Protein AF-A0A5D6WT06-F1 (afdb_monomer_lite)

Foldseek 3Di:
DPPKKKWKDFDPPADAEWDWDPDDCVLAPQDCDPVSVVPDAEEETETEDDPPYDDFQWDNPPYTKGWPVCPVVLCVLAVQKDWHKYWYAYVVDDPPDDITIIIHIDHDDDDDPRQWDWDDDPRDIIIMGGPVSQVVVVVVPTPGIDIDIDDPPPVD

Secondary structure (DSSP, 8-state):
----EEEEEE-TT-SSB---BS--TTTS-SS--HHHHTT---EEEEE---TT-B--SEE-SSS-EEEHHHHHHHHHH-TT-EEEEEEEEESS--SS---EEEEEEE-----TT-SEEEEEETTEEEEEEEHHHHHHHHTT--SSEEEEEE---S--

Radius of gyration: 15.79 Å; chains: 1; bounding box: 39×27×48 Å

Organism: NCBI:txid2606905

Sequence (156 aa):
METDWFRLVEDAALTAPVRPVGLSYRAYPYFMEEKSFRRLSHKVAAYQPQAGMEYCDFLFAPTFMVGDRFQLLFKWLAPEMEFCQVTLMPVPESAEAKPLHYWVPFLPIAAAGQRIRCQRQRDKVTWLFSLAAAESILRRAPLGIRFEPVEVEGWA

pLDDT: mean 88.42, std 12.24, range [38.47, 97.56]

Structure (mmCIF, N/CA/C/O backbone):
data_AF-A0A5D6WT06-F1
#
_entry.id   AF-A0A5D6WT06-F1
#
loop_
_atom_site.group_PDB
_atom_site.id
_atom_site.type_symbol
_atom_site.label_atom_id
_atom_site.label_alt_id
_atom_site.label_comp_id
_atom_site.label_asym_id
_atom_site.label_entity_id
_atom_site.label_seq_id
_atom_site.pdbx_PDB_ins_code
_atom_site.Cartn_x
_atom_site.Cartn_y
_atom_site.Cartn_z
_atom_site.occupancy
_atom_site.B_iso_or_equiv
_atom_site.auth_seq_id
_atom_site.auth_comp_id
_atom_site.auth_asym_id
_atom_site.auth_atom_id
_atom_site.pdbx_PDB_model_num
ATOM 1 N N . MET A 1 1 ? -24.263 -0.618 17.858 1.00 40.53 1 MET A N 1
ATOM 2 C CA . MET A 1 1 ? -22.956 -0.079 17.430 1.00 40.53 1 MET A CA 1
ATOM 3 C C . MET A 1 1 ? -22.322 -1.153 16.574 1.00 40.53 1 MET A C 1
ATOM 5 O O . MET A 1 1 ? -21.801 -2.103 17.133 1.00 40.53 1 MET A O 1
ATOM 9 N N . GLU A 1 2 ? -22.454 -1.062 15.252 1.00 46.34 2 GLU A N 1
ATOM 10 C CA . GLU A 1 2 ? -21.686 -1.913 14.335 1.00 46.34 2 GLU A CA 1
ATOM 11 C C . GLU A 1 2 ? -20.227 -1.470 14.432 1.00 46.34 2 GLU A C 1
ATOM 13 O O . GLU A 1 2 ? -19.837 -0.424 13.913 1.00 46.34 2 GLU A O 1
ATOM 18 N N . THR A 1 3 ? -19.421 -2.207 15.187 1.00 60.12 3 THR A N 1
ATOM 19 C CA . THR A 1 3 ? -17.964 -2.052 15.158 1.00 60.12 3 THR A CA 1
ATOM 20 C C . THR A 1 3 ? -17.384 -3.061 14.185 1.00 60.12 3 THR A C 1
ATOM 22 O O . THR A 1 3 ? -16.472 -3.804 14.537 1.00 60.12 3 THR A O 1
ATOM 25 N N . ASP A 1 4 ? -17.935 -3.099 12.975 1.00 81.75 4 ASP A N 1
ATOM 26 C CA . ASP A 1 4 ? -17.472 -4.011 11.942 1.00 81.75 4 ASP A CA 1
ATOM 27 C C . ASP A 1 4 ? -16.189 -3.445 11.341 1.00 81.75 4 ASP A C 1
ATOM 29 O O . ASP A 1 4 ? -16.142 -2.337 10.790 1.00 81.75 4 ASP A O 1
ATOM 33 N N . TRP A 1 5 ? -15.118 -4.209 11.514 1.00 89.75 5 TRP A N 1
ATOM 34 C CA . TRP A 1 5 ? -13.826 -3.940 10.912 1.00 89.75 5 TRP A CA 1
ATOM 35 C C . TRP A 1 5 ? -13.643 -4.848 9.711 1.00 89.75 5 TRP A C 1
ATOM 37 O O . TRP A 1 5 ? -14.009 -6.021 9.730 1.00 89.75 5 TRP A O 1
ATOM 47 N N . PHE A 1 6 ? -13.027 -4.298 8.674 1.00 93.75 6 PHE A N 1
ATOM 48 C CA . PHE A 1 6 ? -12.761 -5.000 7.434 1.00 93.75 6 PHE A CA 1
ATOM 49 C C . PHE A 1 6 ? -11.261 -5.082 7.218 1.00 93.75 6 PHE A C 1
ATOM 51 O O . PHE A 1 6 ? -10.563 -4.064 7.216 1.00 93.75 6 PHE A O 1
ATOM 58 N N . ARG A 1 7 ? -10.756 -6.296 7.026 1.00 93.62 7 ARG A N 1
ATOM 59 C CA . ARG A 1 7 ? -9.369 -6.546 6.658 1.00 93.62 7 ARG A CA 1
ATOM 60 C C . ARG A 1 7 ? -9.188 -6.288 5.172 1.00 93.62 7 ARG A C 1
ATOM 62 O O . ARG A 1 7 ? -9.894 -6.872 4.356 1.00 93.62 7 ARG A O 1
ATOM 69 N N . LEU A 1 8 ? -8.198 -5.469 4.839 1.00 95.50 8 LEU A N 1
ATOM 70 C CA . LEU A 1 8 ? -7.692 -5.341 3.479 1.00 95.50 8 LEU A CA 1
ATOM 71 C C . LEU A 1 8 ? -6.775 -6.529 3.168 1.00 95.50 8 LEU A C 1
ATOM 73 O O . LEU A 1 8 ? -5.801 -6.763 3.887 1.00 95.50 8 LEU A O 1
ATOM 77 N N . VAL A 1 9 ? -7.070 -7.258 2.096 1.00 95.19 9 VAL A N 1
ATOM 78 C CA . VAL A 1 9 ? -6.228 -8.354 1.599 1.00 95.19 9 VAL A CA 1
ATOM 79 C C . VAL A 1 9 ? -5.953 -8.195 0.110 1.00 95.19 9 VAL A C 1
ATOM 81 O O . VAL A 1 9 ? -6.731 -7.565 -0.610 1.00 95.19 9 VAL A O 1
ATOM 84 N N . GLU A 1 10 ? -4.846 -8.783 -0.343 1.00 95.19 10 GLU A N 1
ATOM 85 C CA . GLU A 1 10 ? -4.561 -8.933 -1.768 1.00 95.19 10 GLU A CA 1
ATOM 86 C C . GLU A 1 10 ? -5.623 -9.834 -2.411 1.00 95.19 10 GLU A C 1
ATOM 88 O O . GLU A 1 10 ? -6.063 -10.830 -1.820 1.00 95.19 10 GLU A O 1
ATOM 93 N N . ASP A 1 11 ? -6.067 -9.462 -3.608 1.00 95.62 11 ASP A N 1
ATOM 94 C CA . ASP A 1 11 ? -6.992 -10.289 -4.369 1.00 95.62 11 ASP A CA 1
ATOM 95 C C . ASP A 1 11 ? -6.265 -11.522 -4.927 1.00 95.62 11 ASP A C 1
ATOM 97 O O . ASP A 1 11 ? -5.270 -11.412 -5.641 1.00 95.62 11 ASP A O 1
ATOM 101 N N . ALA A 1 12 ? -6.779 -12.710 -4.604 1.00 93.00 12 ALA A N 1
ATOM 102 C CA . ALA A 1 12 ? -6.218 -13.978 -5.060 1.00 93.00 12 ALA A CA 1
ATOM 103 C C . ALA A 1 12 ? -6.450 -14.226 -6.562 1.00 93.00 12 ALA A C 1
ATOM 105 O O . ALA A 1 12 ? -5.854 -15.144 -7.118 1.00 93.00 12 ALA A O 1
ATOM 106 N N . ALA A 1 13 ? -7.311 -13.431 -7.207 1.00 93.88 13 ALA A N 1
ATOM 107 C CA . ALA A 1 13 ? -7.540 -13.476 -8.648 1.00 93.88 13 ALA A CA 1
ATOM 108 C C . ALA A 1 13 ? -6.418 -12.818 -9.474 1.00 93.88 13 ALA A C 1
ATOM 110 O O . ALA A 1 13 ? -6.387 -13.011 -10.689 1.00 93.88 13 ALA A O 1
ATOM 111 N N . LEU A 1 14 ? -5.508 -12.062 -8.843 1.00 93.44 14 LEU A N 1
ATOM 112 C CA . LEU A 1 14 ? -4.358 -11.465 -9.524 1.00 93.44 14 LEU A CA 1
ATOM 113 C C . LEU A 1 14 ? -3.457 -12.546 -10.126 1.00 93.44 14 LEU A C 1
ATOM 115 O O . LEU A 1 14 ? -3.111 -13.527 -9.464 1.00 93.44 14 LEU A O 1
ATOM 119 N N . THR A 1 15 ? -3.030 -12.341 -11.368 1.00 94.19 15 THR A N 1
ATOM 120 C CA . THR A 1 15 ? -2.241 -13.332 -12.123 1.00 94.19 15 THR A CA 1
ATOM 121 C C . THR A 1 15 ? -0.790 -12.906 -12.324 1.00 94.19 15 THR A C 1
ATOM 123 O O . THR A 1 15 ? 0.121 -13.732 -12.283 1.00 94.19 15 THR A O 1
ATOM 126 N N . ALA A 1 16 ? -0.563 -11.611 -12.503 1.00 94.38 16 ALA A N 1
ATOM 127 C CA . ALA A 1 16 ? 0.707 -10.983 -12.814 1.00 94.38 16 ALA A CA 1
ATOM 128 C C . ALA A 1 16 ? 0.844 -9.605 -12.125 1.00 94.38 16 ALA A C 1
ATOM 130 O O . ALA A 1 16 ? 1.155 -8.612 -12.795 1.00 94.38 16 ALA A O 1
ATOM 131 N N . PRO A 1 17 ? 0.652 -9.499 -10.795 1.00 95.31 17 PRO A N 1
ATOM 132 C CA . PRO A 1 17 ? 0.724 -8.219 -10.110 1.00 95.31 17 PRO A CA 1
ATOM 133 C C . PRO A 1 17 ? 2.144 -7.664 -10.094 1.00 95.31 17 PRO A C 1
ATOM 135 O O . PRO A 1 17 ? 3.125 -8.401 -9.969 1.00 95.31 17 PRO A O 1
ATOM 138 N N . VAL A 1 18 ? 2.262 -6.340 -10.171 1.00 95.12 18 VAL A N 1
ATOM 139 C CA . VAL A 1 18 ? 3.555 -5.668 -10.037 1.00 95.12 18 VAL A CA 1
ATOM 140 C C . VAL A 1 18 ? 4.204 -5.989 -8.684 1.00 95.12 18 VAL A C 1
ATOM 142 O O . VAL A 1 18 ? 3.551 -6.035 -7.634 1.00 95.12 18 VAL A O 1
ATOM 145 N N . ARG A 1 19 ? 5.519 -6.227 -8.710 1.00 94.69 19 ARG A N 1
ATOM 146 C CA . ARG A 1 19 ? 6.338 -6.527 -7.530 1.00 94.69 19 ARG A CA 1
ATOM 147 C C . ARG A 1 19 ? 7.596 -5.657 -7.522 1.00 94.69 19 ARG A C 1
ATOM 149 O O . ARG A 1 19 ? 8.288 -5.602 -8.541 1.00 94.69 19 ARG A O 1
ATOM 156 N N . PRO A 1 20 ? 7.932 -5.010 -6.392 1.00 95.31 20 PRO A N 1
ATOM 157 C CA . PRO A 1 20 ? 9.213 -4.339 -6.246 1.00 95.31 20 PRO A CA 1
ATOM 158 C C . PRO A 1 20 ? 10.375 -5.334 -6.305 1.00 95.31 20 PRO A C 1
ATOM 160 O O . PRO A 1 20 ? 10.356 -6.379 -5.657 1.00 95.31 20 PRO A O 1
ATOM 163 N N . VAL A 1 21 ? 11.433 -4.954 -7.009 1.00 93.81 21 VAL A N 1
ATOM 164 C CA . VAL A 1 21 ? 12.712 -5.659 -7.082 1.00 93.81 21 VAL A CA 1
ATOM 165 C C . VAL A 1 21 ? 13.781 -4.800 -6.409 1.00 93.81 21 VAL A C 1
ATOM 167 O O . VAL A 1 21 ? 13.853 -3.587 -6.612 1.00 93.81 21 VAL A O 1
ATOM 170 N N . GLY A 1 22 ? 14.627 -5.427 -5.587 1.00 89.25 22 GLY A N 1
ATOM 171 C CA . GLY A 1 22 ? 15.739 -4.752 -4.905 1.00 89.25 22 GLY A CA 1
ATOM 172 C C . GLY A 1 22 ? 15.390 -4.110 -3.555 1.00 89.25 22 GLY A C 1
ATOM 173 O O . GLY A 1 22 ? 16.241 -3.461 -2.946 1.00 89.25 22 GLY A O 1
ATOM 174 N N . LEU A 1 23 ? 14.172 -4.313 -3.046 1.00 91.75 23 LEU A N 1
ATOM 175 C CA . LEU A 1 23 ? 13.804 -3.929 -1.683 1.00 91.75 23 LEU A CA 1
ATOM 176 C C . LEU A 1 23 ? 14.082 -5.085 -0.716 1.00 91.75 23 LEU A C 1
ATOM 178 O O . LEU A 1 23 ? 13.441 -6.131 -0.776 1.00 91.75 23 LEU A O 1
ATOM 182 N N . SER A 1 24 ? 15.050 -4.907 0.185 1.00 89.56 24 SER A N 1
ATOM 183 C CA . SER A 1 24 ? 15.382 -5.938 1.177 1.00 89.56 24 SER A CA 1
ATOM 184 C C . SER A 1 24 ? 14.408 -5.925 2.358 1.00 89.56 24 SER A C 1
ATOM 186 O O . SER A 1 24 ? 14.095 -4.857 2.882 1.00 89.56 24 SER A O 1
ATOM 188 N N . TYR A 1 25 ? 14.034 -7.104 2.866 1.00 88.25 25 TYR A N 1
ATOM 189 C CA . TYR A 1 25 ? 13.226 -7.249 4.090 1.00 88.25 25 TYR A CA 1
ATOM 190 C C . TYR A 1 25 ? 13.886 -6.651 5.345 1.00 88.25 25 TYR A C 1
ATOM 192 O O . TYR A 1 25 ? 13.215 -6.391 6.338 1.00 88.25 25 TYR A O 1
ATOM 200 N N . ARG A 1 26 ? 15.204 -6.407 5.316 1.00 88.88 26 ARG A N 1
ATOM 201 C CA . ARG A 1 26 ? 15.920 -5.732 6.407 1.00 88.88 26 ARG A CA 1
ATOM 202 C C . ARG A 1 26 ? 15.580 -4.242 6.478 1.00 88.88 26 ARG A C 1
ATOM 204 O O . ARG A 1 26 ? 15.423 -3.715 7.575 1.00 88.88 26 ARG A O 1
ATOM 211 N N . ALA A 1 27 ? 15.514 -3.570 5.328 1.00 89.56 27 ALA A N 1
ATOM 212 C CA . ALA A 1 27 ? 15.164 -2.151 5.246 1.00 89.56 27 ALA A CA 1
ATOM 213 C C . ALA A 1 27 ? 13.643 -1.939 5.165 1.00 89.56 27 ALA A C 1
ATOM 215 O O . ALA A 1 27 ? 13.127 -0.995 5.750 1.00 89.56 27 ALA A O 1
ATOM 216 N N . TYR A 1 28 ? 12.938 -2.852 4.495 1.00 92.62 28 TYR A N 1
ATOM 217 C CA . TYR A 1 28 ? 11.490 -2.853 4.299 1.00 92.62 28 TYR A CA 1
ATOM 218 C C . TYR A 1 28 ? 10.887 -4.081 4.981 1.00 92.62 28 TYR A C 1
ATOM 220 O O . TYR A 1 28 ? 10.481 -5.024 4.298 1.00 92.62 28 TYR A O 1
ATOM 228 N N . PRO A 1 29 ? 10.885 -4.123 6.325 1.00 90.38 29 PRO A N 1
ATOM 229 C CA . PRO A 1 29 ? 10.288 -5.229 7.045 1.00 90.38 29 PRO A CA 1
ATOM 230 C C . PRO A 1 29 ? 8.795 -5.286 6.763 1.00 90.38 29 PRO A C 1
ATOM 232 O O . PRO A 1 29 ? 8.124 -4.267 6.582 1.00 90.38 29 PRO A O 1
ATOM 235 N N . TYR A 1 30 ? 8.271 -6.499 6.808 1.00 88.00 30 TYR A N 1
ATOM 236 C CA . TYR A 1 30 ? 6.861 -6.746 6.584 1.00 88.00 30 TYR A CA 1
ATOM 237 C C . TYR A 1 30 ? 5.960 -5.977 7.579 1.00 88.00 30 TYR A C 1
ATOM 239 O O . TYR A 1 30 ? 4.921 -5.454 7.183 1.00 88.00 30 TYR A O 1
ATOM 247 N N . PHE A 1 31 ? 6.414 -5.774 8.827 1.00 88.06 31 PHE A N 1
ATOM 248 C CA . PHE A 1 31 ? 5.850 -4.776 9.746 1.00 88.06 31 PHE A CA 1
ATOM 249 C C . PHE A 1 31 ? 6.753 -3.550 9.867 1.00 88.06 31 PHE A C 1
ATOM 251 O O . PHE A 1 31 ? 7.863 -3.631 10.402 1.00 88.06 31 PHE A O 1
ATOM 258 N N . MET A 1 32 ? 6.258 -2.407 9.395 1.00 90.62 32 MET A N 1
ATOM 259 C CA . MET A 1 32 ? 6.971 -1.137 9.452 1.00 90.62 32 MET A CA 1
ATOM 260 C C . MET A 1 32 ? 6.841 -0.495 10.841 1.00 90.62 32 MET A C 1
ATOM 262 O O . MET A 1 32 ? 5.958 0.318 11.095 1.00 90.62 32 MET A O 1
ATOM 266 N N . GLU A 1 33 ? 7.729 -0.884 11.757 1.00 89.06 33 GLU A N 1
ATOM 267 C CA . GLU A 1 33 ? 7.865 -0.250 13.076 1.00 89.06 33 GLU A CA 1
ATOM 268 C C . GLU A 1 33 ? 8.444 1.163 12.960 1.00 89.06 33 GLU A C 1
ATOM 270 O O . GLU A 1 33 ? 9.240 1.437 12.059 1.00 89.06 33 GLU A O 1
ATOM 275 N N . GLU A 1 34 ? 8.155 2.023 13.940 1.00 90.44 34 GLU A N 1
ATOM 276 C CA . GLU A 1 34 ? 8.623 3.413 13.952 1.00 90.44 34 GLU A CA 1
ATOM 277 C C . GLU A 1 34 ? 10.132 3.526 13.725 1.00 90.44 34 GLU A C 1
ATOM 279 O O . GLU A 1 34 ? 10.578 4.185 12.791 1.00 90.44 34 GLU A O 1
ATOM 284 N N . LYS A 1 35 ? 10.939 2.814 14.521 1.00 91.62 35 LYS A N 1
ATOM 285 C CA . LYS A 1 35 ? 12.406 2.832 14.392 1.00 91.62 35 LYS A CA 1
ATOM 286 C C . LYS A 1 35 ? 12.885 2.480 12.978 1.00 91.62 35 LYS A C 1
ATOM 288 O O . LYS A 1 35 ? 13.943 2.934 12.558 1.00 91.62 35 LYS A O 1
ATOM 293 N N . SER A 1 36 ? 12.153 1.627 12.261 1.00 92.00 36 SER A N 1
ATOM 294 C CA . SER A 1 36 ? 12.472 1.241 10.885 1.00 92.00 36 SER A CA 1
ATOM 295 C C . SER A 1 36 ? 12.020 2.313 9.911 1.00 92.00 36 SER A C 1
ATOM 297 O O . SER A 1 36 ? 12.825 2.725 9.082 1.00 92.00 36 SER A O 1
ATOM 299 N N . PHE A 1 37 ? 10.806 2.832 10.084 1.00 94.00 37 PHE A N 1
ATOM 300 C CA . PHE A 1 37 ? 10.269 3.921 9.280 1.00 94.00 37 PHE A CA 1
ATOM 301 C C . PHE A 1 37 ? 11.149 5.173 9.330 1.00 94.00 37 PHE A C 1
ATOM 303 O O . PHE A 1 37 ? 11.502 5.718 8.291 1.00 94.00 37 PHE A O 1
ATOM 310 N N . ARG A 1 38 ? 11.598 5.578 10.524 1.00 93.75 38 ARG A N 1
ATOM 311 C CA . ARG A 1 38 ? 12.479 6.743 10.727 1.00 93.75 38 ARG A CA 1
ATOM 312 C C . ARG A 1 38 ? 13.837 6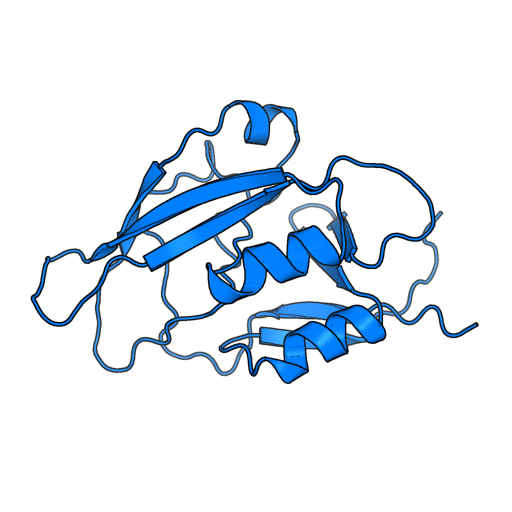.622 10.023 1.00 93.75 38 ARG A C 1
ATOM 314 O O . ARG A 1 38 ? 14.512 7.626 9.838 1.00 93.75 38 ARG A O 1
ATOM 321 N N . ARG A 1 39 ? 14.256 5.405 9.656 1.00 92.69 39 ARG A N 1
ATOM 322 C CA . ARG A 1 39 ? 15.490 5.145 8.892 1.00 92.69 39 ARG A CA 1
ATOM 323 C C . ARG A 1 39 ? 15.262 5.117 7.384 1.00 92.69 39 ARG A C 1
ATOM 325 O O . ARG A 1 39 ? 16.238 5.041 6.640 1.00 92.69 39 ARG A O 1
ATOM 332 N N . LEU A 1 40 ? 14.009 5.121 6.933 1.00 91.88 40 LEU A N 1
ATOM 333 C CA . LEU A 1 40 ? 13.706 5.192 5.516 1.00 91.88 40 LEU A CA 1
ATOM 334 C C . LEU A 1 40 ? 14.000 6.597 4.994 1.00 91.88 40 LEU A C 1
ATOM 336 O O . LEU A 1 40 ? 13.706 7.607 5.628 1.00 91.88 40 LEU A O 1
ATOM 340 N N . SER A 1 41 ? 14.539 6.638 3.787 1.00 86.44 41 SER A N 1
ATOM 341 C CA . SER A 1 41 ? 14.567 7.812 2.930 1.00 86.44 41 SER A CA 1
ATOM 342 C C . SER A 1 41 ? 13.874 7.459 1.618 1.00 86.44 41 SER A C 1
ATOM 344 O O . SER A 1 41 ? 13.627 6.279 1.341 1.00 86.44 41 SER A O 1
ATOM 346 N N . HIS A 1 42 ? 13.553 8.472 0.807 1.00 87.44 42 HIS A N 1
ATOM 347 C CA . HIS A 1 42 ? 13.036 8.231 -0.540 1.00 87.44 42 HIS A CA 1
ATOM 348 C C . HIS A 1 42 ? 13.957 7.257 -1.276 1.00 87.44 42 HIS A C 1
ATOM 350 O O . HIS A 1 42 ? 15.172 7.457 -1.356 1.00 87.44 42 HIS A O 1
ATOM 356 N N . LYS A 1 43 ? 13.366 6.171 -1.776 1.00 89.19 43 LYS A N 1
ATOM 357 C CA . LYS A 1 43 ? 14.098 5.090 -2.425 1.00 89.19 43 LYS A CA 1
ATOM 358 C C . LYS A 1 43 ? 13.659 4.923 -3.866 1.00 89.19 43 LYS A C 1
ATOM 360 O O . LYS A 1 43 ? 12.468 4.894 -4.164 1.00 89.19 43 LYS A O 1
ATOM 365 N N . VAL A 1 44 ? 14.644 4.715 -4.729 1.00 90.31 44 VAL A N 1
ATOM 366 C CA . VAL A 1 44 ? 14.446 4.188 -6.076 1.00 90.31 44 VAL A CA 1
ATOM 367 C C . VAL A 1 44 ? 14.722 2.684 -6.049 1.00 90.31 44 VAL A C 1
ATOM 369 O O . VAL A 1 44 ? 15.763 2.243 -5.553 1.00 90.31 44 VAL A O 1
ATOM 372 N N . ALA A 1 45 ? 13.761 1.906 -6.530 1.00 94.38 45 ALA A N 1
ATOM 373 C CA . ALA A 1 45 ? 13.834 0.462 -6.712 1.00 94.38 45 ALA A CA 1
ATOM 374 C C . ALA A 1 45 ? 13.380 0.106 -8.133 1.00 94.38 45 ALA A C 1
ATOM 376 O O . ALA A 1 45 ? 13.090 0.999 -8.927 1.00 94.38 45 ALA A O 1
ATOM 377 N N . ALA A 1 46 ? 13.346 -1.180 -8.471 1.00 96.00 46 ALA A N 1
ATOM 378 C CA . ALA A 1 46 ? 12.981 -1.632 -9.808 1.00 96.00 46 ALA A CA 1
ATOM 379 C C . ALA A 1 46 ? 11.642 -2.379 -9.818 1.00 96.00 46 ALA A C 1
ATOM 381 O O . ALA A 1 46 ? 11.178 -2.862 -8.787 1.00 96.00 46 ALA A O 1
ATOM 382 N N . TYR A 1 47 ? 11.053 -2.520 -10.997 1.00 96.44 47 TYR A N 1
ATOM 383 C CA . TYR A 1 47 ? 10.101 -3.579 -11.325 1.00 96.44 47 TYR A CA 1
ATOM 384 C C . TYR A 1 47 ? 10.403 -4.084 -12.739 1.00 96.44 47 TYR A C 1
ATOM 386 O O . TYR A 1 47 ? 11.053 -3.385 -13.514 1.00 96.44 47 TYR A O 1
ATOM 394 N N . GLN A 1 48 ? 9.961 -5.294 -13.074 1.00 95.12 48 GLN A N 1
ATOM 395 C CA . GLN A 1 48 ? 10.185 -5.893 -14.393 1.00 95.12 48 GLN A CA 1
ATOM 396 C C . GLN A 1 48 ? 8.879 -5.869 -15.191 1.00 95.12 48 GLN A C 1
ATOM 398 O O . GLN A 1 48 ? 7.989 -6.652 -14.865 1.00 95.12 48 GLN A O 1
ATOM 403 N N . PRO A 1 49 ? 8.715 -4.977 -16.187 1.00 93.38 49 PRO A N 1
ATOM 404 C CA . PRO A 1 49 ? 7.506 -4.940 -17.003 1.00 93.38 49 PRO A CA 1
ATOM 405 C C . PRO A 1 49 ? 7.282 -6.269 -17.733 1.00 93.38 49 PRO A C 1
ATOM 407 O O . PRO A 1 49 ? 8.218 -6.848 -18.282 1.00 93.38 49 PRO A O 1
ATOM 410 N N . GLN A 1 50 ? 6.032 -6.727 -17.779 1.00 91.06 50 GLN A N 1
ATOM 411 C CA . GLN A 1 50 ? 5.626 -7.904 -18.547 1.00 91.06 50 GLN A CA 1
ATOM 412 C C . GLN A 1 50 ? 4.228 -7.700 -19.135 1.00 91.06 50 GLN A C 1
ATOM 414 O O . GLN A 1 50 ? 3.425 -6.929 -18.603 1.00 91.06 50 GLN A O 1
ATOM 419 N N . ALA A 1 51 ? 3.933 -8.389 -20.237 1.00 90.19 51 ALA A N 1
ATOM 420 C CA . ALA A 1 51 ? 2.613 -8.339 -20.854 1.00 90.19 51 ALA A CA 1
ATOM 421 C C . ALA A 1 51 ? 1.538 -8.827 -19.869 1.00 90.19 51 ALA A C 1
ATOM 423 O O . ALA A 1 51 ? 1.724 -9.835 -19.191 1.00 90.19 51 ALA A O 1
ATOM 424 N N . GLY A 1 52 ? 0.422 -8.099 -19.788 1.00 91.25 52 GLY A N 1
ATOM 425 C CA . GLY A 1 52 ? -0.667 -8.420 -18.861 1.00 91.25 52 GLY A CA 1
ATOM 426 C C . GLY A 1 52 ? -0.378 -8.099 -17.390 1.00 91.25 52 GLY A C 1
ATOM 427 O O . GLY A 1 52 ? -1.152 -8.517 -16.538 1.00 91.25 52 GLY A O 1
ATOM 428 N N . MET A 1 53 ? 0.701 -7.367 -17.077 1.00 94.12 53 MET A N 1
ATOM 429 C CA . MET A 1 53 ? 0.997 -6.954 -15.703 1.00 94.12 53 MET A CA 1
ATOM 430 C C . MET A 1 53 ? -0.136 -6.117 -15.096 1.00 94.12 53 MET A C 1
ATOM 432 O O . MET A 1 53 ? -0.600 -5.140 -15.686 1.00 94.12 53 MET A O 1
ATOM 436 N N . GLU A 1 54 ? -0.513 -6.454 -13.866 1.00 95.38 54 GLU A N 1
ATOM 437 C CA . GLU A 1 54 ? -1.510 -5.719 -13.093 1.00 95.38 54 GLU A CA 1
ATOM 438 C C . GLU A 1 54 ? -0.815 -4.670 -12.210 1.00 95.38 54 GLU A C 1
ATOM 440 O O . GLU A 1 54 ? -0.168 -4.980 -11.201 1.00 95.38 54 GLU A O 1
ATOM 445 N N . TYR A 1 55 ? -0.955 -3.398 -12.589 1.00 94.06 55 TYR A N 1
ATOM 446 C CA . TYR A 1 55 ? -0.453 -2.243 -11.838 1.00 94.06 55 TYR A CA 1
ATOM 447 C C . TYR A 1 55 ? -1.336 -1.969 -10.614 1.00 94.06 55 TYR A C 1
ATOM 449 O O . TYR A 1 55 ? -2.208 -1.103 -10.629 1.00 94.06 55 TYR A O 1
ATOM 457 N N . CYS A 1 56 ? -1.136 -2.761 -9.563 1.00 96.12 56 CYS A N 1
ATOM 458 C CA . CYS A 1 56 ? -1.957 -2.742 -8.356 1.00 96.12 56 CYS A CA 1
ATOM 459 C C . CYS A 1 56 ? -1.809 -1.424 -7.581 1.00 96.12 56 CYS A C 1
ATOM 461 O O . CYS A 1 56 ? -0.709 -0.877 -7.461 1.00 96.12 56 CYS A O 1
ATOM 463 N N . ASP A 1 57 ? -2.906 -0.950 -6.984 1.00 96.50 57 ASP A N 1
ATOM 464 C CA . ASP A 1 57 ? -2.898 0.253 -6.137 1.00 96.50 57 ASP A CA 1
ATOM 465 C C . ASP A 1 57 ? -2.309 -0.002 -4.744 1.00 96.50 57 ASP A C 1
ATOM 467 O O . ASP A 1 57 ? -2.010 0.940 -4.012 1.00 96.50 57 ASP A O 1
ATOM 471 N N . PHE A 1 58 ? -2.150 -1.268 -4.366 1.00 97.00 58 PHE A N 1
ATOM 472 C CA . PHE A 1 58 ? -1.618 -1.689 -3.078 1.00 97.00 58 PHE A CA 1
ATOM 473 C C . PHE A 1 58 ? -0.593 -2.793 -3.287 1.00 97.00 58 PHE A C 1
ATOM 475 O O . PHE A 1 58 ? -0.824 -3.721 -4.059 1.00 97.00 58 PHE A O 1
ATOM 482 N N . LEU A 1 59 ? 0.526 -2.703 -2.575 1.00 95.81 59 LEU A N 1
ATOM 483 C CA . LEU A 1 59 ? 1.545 -3.747 -2.539 1.00 95.81 59 LEU A CA 1
ATOM 484 C C . LEU A 1 59 ? 1.606 -4.314 -1.129 1.00 95.81 59 LEU A C 1
ATOM 486 O O . LEU A 1 59 ? 1.607 -3.560 -0.161 1.00 95.81 59 LEU A O 1
ATOM 490 N N . PHE A 1 60 ? 1.686 -5.636 -1.013 1.00 93.25 60 PHE A N 1
ATOM 491 C CA . PHE A 1 60 ? 1.722 -6.328 0.280 1.00 93.25 60 PHE A CA 1
ATOM 492 C C . PHE A 1 60 ? 3.120 -6.841 0.645 1.00 93.25 60 PHE A C 1
ATOM 494 O O . PHE A 1 60 ? 3.335 -7.302 1.766 1.00 93.25 60 PHE A O 1
ATOM 501 N N . ALA A 1 61 ? 4.080 -6.748 -0.280 1.00 91.25 61 ALA A N 1
ATOM 502 C CA . ALA A 1 61 ? 5.447 -7.216 -0.095 1.00 91.25 61 ALA A CA 1
ATOM 503 C C . ALA A 1 61 ? 6.475 -6.285 -0.772 1.00 91.25 61 ALA A C 1
ATOM 505 O O . ALA A 1 61 ? 6.188 -5.718 -1.830 1.00 91.25 61 ALA A O 1
ATOM 506 N N . PRO A 1 62 ? 7.690 -6.148 -0.200 1.00 91.12 62 PRO A N 1
ATOM 507 C CA . PRO A 1 62 ? 8.139 -6.752 1.067 1.00 91.12 62 PRO A CA 1
ATOM 508 C C . PRO A 1 62 ? 7.544 -6.084 2.319 1.00 91.12 62 PRO A C 1
ATOM 510 O O . PRO A 1 62 ? 7.572 -6.666 3.397 1.00 91.12 62 PRO A O 1
ATOM 513 N N . THR A 1 63 ? 6.979 -4.887 2.167 1.00 92.62 63 THR A N 1
ATOM 514 C CA . THR A 1 63 ? 6.197 -4.178 3.184 1.00 92.62 63 THR A CA 1
ATOM 515 C C . THR A 1 63 ? 4.940 -3.619 2.526 1.00 92.62 63 THR A C 1
ATOM 517 O O . THR A 1 63 ? 4.906 -3.490 1.299 1.00 92.62 63 THR A O 1
ATOM 520 N N . PHE A 1 64 ? 3.921 -3.290 3.317 1.00 94.75 64 PHE A N 1
ATOM 521 C CA . PHE A 1 64 ? 2.702 -2.699 2.776 1.00 94.75 64 PHE A CA 1
ATOM 522 C C . PHE A 1 64 ? 2.987 -1.322 2.165 1.00 94.75 64 PHE A C 1
ATOM 524 O O . PHE A 1 64 ? 3.649 -0.488 2.787 1.00 94.75 64 PHE A O 1
ATOM 531 N N . MET A 1 65 ? 2.482 -1.078 0.958 1.00 96.12 65 MET A N 1
ATOM 532 C CA . MET A 1 65 ? 2.578 0.215 0.286 1.00 96.12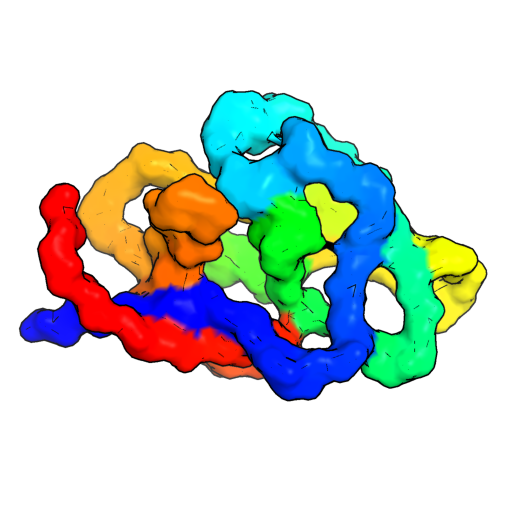 65 MET A CA 1
ATOM 533 C C . MET A 1 65 ? 1.272 0.572 -0.407 1.00 96.12 65 MET A C 1
ATOM 535 O O . MET A 1 65 ? 0.566 -0.300 -0.912 1.00 96.12 65 MET A O 1
ATOM 539 N N . VAL A 1 66 ? 0.994 1.870 -0.477 1.00 97.06 66 VAL A N 1
ATOM 540 C CA . VAL A 1 66 ? -0.154 2.436 -1.189 1.00 97.06 66 VAL A CA 1
ATOM 541 C C . VAL A 1 66 ? 0.327 3.211 -2.408 1.00 97.06 66 VAL A C 1
ATOM 543 O O . VAL A 1 66 ? 1.319 3.931 -2.330 1.00 97.06 66 VAL A O 1
ATOM 546 N N . GLY A 1 67 ? -0.350 3.068 -3.539 1.00 96.62 67 GLY A N 1
ATOM 547 C CA . GLY A 1 67 ? -0.082 3.860 -4.735 1.00 96.62 67 GLY A CA 1
ATOM 548 C C . GLY A 1 67 ? -0.449 5.331 -4.528 1.00 96.62 67 GLY A C 1
ATOM 549 O O . GLY A 1 67 ? -1.275 5.661 -3.670 1.00 96.62 67 GLY A O 1
ATOM 550 N N . ASP A 1 68 ? 0.132 6.213 -5.346 1.00 92.06 68 ASP A N 1
ATOM 551 C CA . ASP A 1 68 ? -0.100 7.673 -5.329 1.00 92.06 68 ASP A CA 1
ATOM 552 C C . ASP A 1 68 ? -1.575 8.058 -5.148 1.00 92.06 68 ASP A C 1
ATOM 554 O O . ASP A 1 68 ? -1.918 8.906 -4.323 1.00 92.06 68 ASP A O 1
ATOM 558 N N . ARG A 1 69 ? -2.468 7.375 -5.872 1.00 92.38 69 ARG A N 1
ATOM 559 C CA . ARG A 1 69 ? -3.916 7.630 -5.877 1.00 92.38 69 ARG A CA 1
ATOM 560 C C . ARG A 1 69 ? -4.572 7.509 -4.495 1.00 92.38 69 ARG A C 1
ATOM 562 O O . ARG A 1 69 ? -5.611 8.126 -4.255 1.00 92.38 69 ARG A O 1
ATOM 569 N N . PHE A 1 70 ? -3.984 6.727 -3.591 1.00 96.38 70 PHE A N 1
ATOM 570 C CA . PHE A 1 70 ? -4.541 6.427 -2.272 1.00 96.38 70 PHE A CA 1
ATOM 571 C C . PHE A 1 70 ? -3.808 7.114 -1.119 1.00 96.38 70 PHE A C 1
ATOM 573 O O . PHE A 1 70 ? -4.364 7.170 -0.021 1.00 96.38 70 PHE A O 1
ATOM 580 N N . GLN A 1 71 ? -2.628 7.696 -1.347 1.00 95.94 71 GLN A N 1
ATOM 581 C CA . GLN A 1 71 ? -1.840 8.345 -0.295 1.00 95.94 71 GLN A CA 1
ATOM 582 C C . GLN A 1 71 ? -2.632 9.454 0.421 1.00 95.94 71 GLN A C 1
ATOM 584 O O . GLN A 1 71 ? -2.753 9.436 1.648 1.00 95.94 71 GLN A O 1
ATOM 589 N N . LEU A 1 72 ? -3.271 10.355 -0.334 1.00 93.56 72 LEU A N 1
ATOM 590 C CA . LEU A 1 72 ? -4.079 11.438 0.238 1.00 93.56 72 LEU A CA 1
ATOM 591 C C . LEU A 1 72 ? -5.326 10.921 0.965 1.00 93.56 72 LEU A C 1
ATOM 593 O O . LEU A 1 72 ? -5.715 11.477 1.991 1.00 93.56 72 LEU A O 1
ATOM 597 N N . LEU A 1 73 ? -5.946 9.844 0.468 1.00 94.75 73 LEU A N 1
ATOM 598 C CA . LEU A 1 73 ? -7.085 9.225 1.150 1.00 94.75 73 LEU A CA 1
ATOM 599 C C . LEU A 1 73 ? -6.651 8.630 2.494 1.00 94.75 73 LEU A C 1
ATOM 601 O O . LEU A 1 73 ? -7.335 8.836 3.492 1.00 94.75 73 LEU A O 1
ATOM 605 N N . PHE A 1 74 ? -5.517 7.929 2.540 1.00 94.06 74 PHE A N 1
ATOM 606 C CA . PHE A 1 74 ? -4.987 7.379 3.786 1.00 94.06 74 PHE A CA 1
ATOM 607 C C . PHE A 1 74 ? -4.654 8.494 4.784 1.00 94.06 74 PHE A C 1
ATOM 609 O O . PHE A 1 74 ? -5.044 8.396 5.946 1.00 94.06 74 PHE A O 1
ATOM 616 N N . LYS A 1 75 ? -4.040 9.593 4.322 1.00 92.19 75 LYS A N 1
ATOM 617 C CA . LYS A 1 75 ? -3.790 10.781 5.152 1.00 92.19 75 LYS A CA 1
ATOM 618 C C . LYS A 1 75 ? -5.084 11.417 5.662 1.00 92.19 75 LYS A C 1
ATOM 620 O O . LYS A 1 75 ? -5.139 11.849 6.804 1.00 92.19 75 LYS A O 1
ATOM 625 N N . TRP A 1 76 ? -6.141 11.460 4.854 1.00 91.69 76 TRP A N 1
ATOM 626 C CA . TRP A 1 76 ? -7.437 11.988 5.291 1.00 91.69 76 TRP A CA 1
ATOM 627 C C . TRP A 1 76 ? -8.129 11.080 6.319 1.00 91.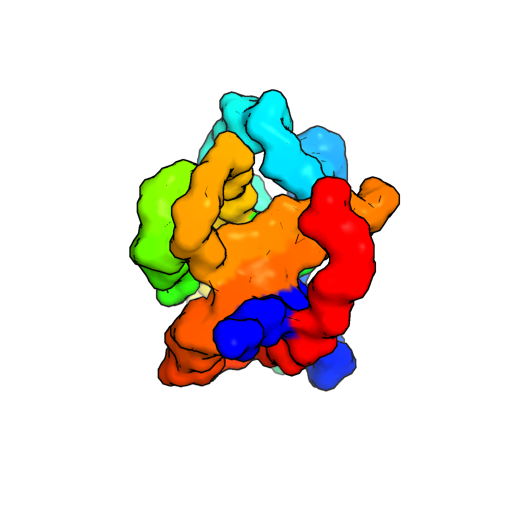69 76 TRP A C 1
ATOM 629 O O . TRP A 1 76 ? -8.701 11.562 7.294 1.00 91.69 76 TRP A O 1
ATOM 639 N N . LEU A 1 77 ? -8.073 9.762 6.116 1.00 91.12 77 LEU A N 1
ATOM 640 C CA . LEU A 1 77 ? -8.654 8.770 7.026 1.00 91.12 77 LEU A CA 1
ATOM 641 C C . LEU A 1 77 ? -7.901 8.676 8.362 1.00 91.12 77 LEU A C 1
ATOM 643 O O . LEU A 1 77 ? -8.504 8.316 9.375 1.00 91.12 77 LEU A O 1
ATOM 647 N N . ALA A 1 78 ? -6.607 8.987 8.353 1.00 90.38 78 ALA A N 1
ATOM 648 C CA . ALA A 1 78 ? -5.734 9.011 9.515 1.00 90.38 78 ALA A CA 1
ATOM 649 C C . ALA A 1 78 ? -4.731 10.180 9.390 1.00 90.38 78 ALA A C 1
ATOM 651 O O . ALA A 1 78 ? -3.632 9.995 8.862 1.00 90.38 78 ALA A O 1
ATOM 652 N N . PRO A 1 79 ? -5.084 11.383 9.885 1.00 90.00 79 PRO A N 1
ATOM 653 C CA . PRO A 1 79 ? -4.256 12.589 9.756 1.00 90.00 79 PRO A CA 1
ATOM 654 C C . PRO A 1 79 ? -2.853 12.477 10.349 1.00 90.00 79 PRO A C 1
ATOM 656 O O . PRO A 1 79 ? -1.938 13.128 9.856 1.00 90.00 79 PRO A O 1
ATOM 659 N N . GLU A 1 80 ? -2.658 11.619 11.347 1.00 88.44 80 GLU A N 1
ATOM 660 C CA . GLU A 1 80 ? -1.352 11.353 11.967 1.00 88.44 80 GLU A CA 1
ATOM 661 C C . GLU A 1 80 ? -0.443 10.467 11.100 1.00 88.44 80 GLU A C 1
ATOM 663 O O . GLU A 1 80 ? 0.743 10.333 11.377 1.00 88.44 80 GLU A O 1
ATOM 668 N N . MET A 1 81 ? -0.972 9.847 10.038 1.00 91.19 81 MET A N 1
ATOM 669 C CA . MET A 1 81 ? -0.203 8.925 9.209 1.00 91.19 81 MET A CA 1
ATOM 670 C C . MET A 1 81 ? 0.936 9.643 8.484 1.00 91.19 81 MET A C 1
ATOM 672 O O . MET A 1 81 ? 0.747 10.681 7.840 1.00 91.19 81 MET A O 1
ATOM 676 N N . GLU A 1 82 ? 2.120 9.059 8.564 1.00 93.56 82 GLU A N 1
ATOM 677 C CA . GLU A 1 82 ? 3.321 9.500 7.874 1.00 93.56 82 GLU A CA 1
ATOM 678 C C . GLU A 1 82 ? 3.603 8.590 6.679 1.00 93.56 82 GLU A C 1
ATOM 680 O O . GLU A 1 82 ? 3.167 7.438 6.639 1.00 93.56 82 GLU A O 1
ATOM 685 N N . PHE A 1 83 ? 4.330 9.105 5.688 1.00 95.31 83 PHE A N 1
ATOM 686 C CA . PHE A 1 83 ? 4.611 8.374 4.456 1.00 95.31 83 PHE A CA 1
ATOM 687 C C . PHE A 1 83 ? 6.065 8.532 4.030 1.00 95.31 83 PHE A C 1
ATOM 689 O O . PHE A 1 83 ? 6.628 9.622 4.109 1.00 95.31 83 PHE A O 1
ATOM 696 N N . CYS A 1 84 ? 6.647 7.448 3.524 1.00 96.50 84 CYS A N 1
ATOM 697 C CA . CYS A 1 84 ? 7.934 7.469 2.838 1.00 96.50 84 CYS A CA 1
ATOM 698 C C . CYS A 1 84 ? 7.755 6.960 1.405 1.00 96.50 84 CYS A C 1
ATOM 700 O O . CYS A 1 84 ? 7.206 5.875 1.200 1.00 96.50 84 CYS A O 1
ATOM 702 N N . GLN A 1 85 ? 8.193 7.740 0.415 1.00 96.75 85 GLN A N 1
ATOM 703 C CA . GLN A 1 85 ? 8.023 7.388 -0.993 1.00 96.75 85 GLN A CA 1
ATOM 704 C C . GLN A 1 85 ? 9.014 6.303 -1.433 1.00 96.75 85 GLN A C 1
ATOM 706 O O . GLN A 1 85 ? 10.205 6.339 -1.114 1.00 96.75 85 GLN A O 1
ATOM 711 N N . VAL A 1 86 ? 8.528 5.386 -2.259 1.00 96.94 86 VAL A N 1
ATOM 712 C CA . VAL A 1 86 ? 9.307 4.434 -3.044 1.00 96.94 86 VAL A CA 1
ATOM 713 C C . VAL A 1 86 ? 8.919 4.612 -4.508 1.00 96.94 86 VAL A C 1
ATOM 715 O O . VAL A 1 86 ? 7.750 4.526 -4.873 1.00 96.94 86 VAL A O 1
ATOM 718 N N . THR A 1 87 ? 9.899 4.886 -5.362 1.00 96.88 87 THR A N 1
ATOM 719 C CA . THR A 1 87 ? 9.710 4.953 -6.816 1.00 96.88 87 THR A CA 1
ATOM 720 C C . THR A 1 87 ? 10.236 3.674 -7.449 1.00 96.88 87 THR A C 1
ATOM 722 O O . THR A 1 87 ? 11.404 3.335 -7.265 1.00 96.88 87 THR A O 1
ATOM 725 N N . LEU A 1 88 ? 9.381 2.956 -8.174 1.00 96.81 88 LEU A N 1
ATOM 726 C CA . LEU A 1 88 ? 9.757 1.770 -8.936 1.00 96.81 88 LEU A CA 1
ATOM 727 C C . LEU A 1 88 ? 10.031 2.175 -10.382 1.00 96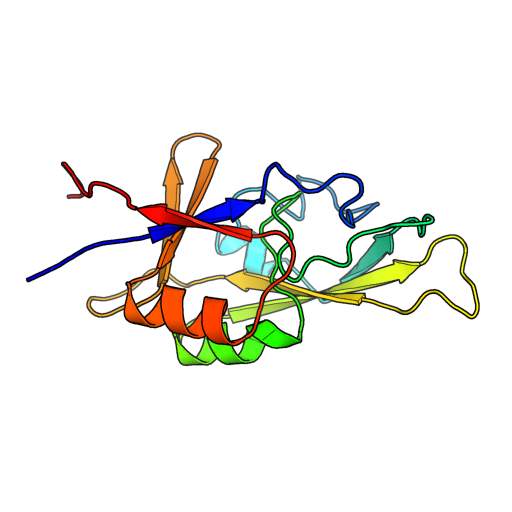.81 88 LEU A C 1
ATOM 729 O O . LEU A 1 88 ? 9.130 2.628 -11.087 1.00 96.81 88 LEU A O 1
ATOM 733 N N . MET A 1 89 ? 11.271 1.997 -10.817 1.00 96.69 89 MET A N 1
ATOM 734 C CA . MET A 1 89 ? 11.694 2.225 -12.193 1.00 96.69 89 MET A CA 1
ATOM 735 C C . MET A 1 89 ? 11.565 0.930 -12.999 1.00 96.69 89 MET A C 1
ATOM 737 O O . MET A 1 89 ? 11.890 -0.142 -12.478 1.00 96.69 89 MET A O 1
ATOM 741 N N . PRO A 1 90 ? 11.097 0.993 -14.252 1.00 96.56 90 PRO A N 1
ATOM 742 C CA . PRO A 1 90 ? 11.045 -0.186 -15.104 1.00 96.56 90 PRO A CA 1
ATOM 743 C C . PRO A 1 90 ? 12.457 -0.661 -15.455 1.00 96.56 90 PRO A C 1
ATOM 745 O O . PRO A 1 90 ? 13.313 0.142 -15.818 1.00 96.56 90 PRO A O 1
ATOM 748 N N . VAL A 1 91 ? 12.694 -1.970 -15.363 1.00 94.94 91 VAL A N 1
ATOM 749 C CA . VAL A 1 91 ? 13.944 -2.611 -15.788 1.00 94.94 91 VAL A CA 1
ATOM 750 C C . VAL A 1 91 ? 13.615 -3.851 -16.640 1.00 94.94 91 VAL A C 1
ATOM 752 O O . VAL A 1 91 ? 13.020 -4.789 -16.109 1.00 94.94 91 VAL A O 1
ATOM 755 N N . PRO A 1 92 ? 14.010 -3.902 -17.930 1.00 91.44 92 PRO A N 1
ATOM 756 C CA . PRO A 1 92 ? 14.696 -2.839 -18.661 1.00 91.44 92 PRO A CA 1
ATOM 757 C C . PRO A 1 92 ? 13.800 -1.609 -18.850 1.00 91.44 92 PRO A C 1
ATOM 759 O O . PRO A 1 92 ? 12.570 -1.702 -18.848 1.00 91.44 92 PRO A O 1
ATOM 762 N N . GLU A 1 93 ? 14.431 -0.450 -19.016 1.00 86.50 93 GLU A N 1
ATOM 763 C CA . GLU A 1 93 ? 13.719 0.764 -19.399 1.00 86.50 93 GLU A CA 1
ATOM 764 C C . GLU A 1 93 ? 13.101 0.582 -20.791 1.00 86.50 93 GLU A C 1
ATOM 766 O O . GLU A 1 93 ? 13.706 0.004 -21.695 1.00 86.50 93 GLU A O 1
ATOM 771 N N . SER A 1 94 ? 11.878 1.071 -20.968 1.00 82.81 94 SER A N 1
ATOM 772 C CA . SER A 1 94 ? 11.202 1.109 -22.264 1.00 82.81 94 SER A CA 1
ATOM 773 C C . SER A 1 94 ? 10.342 2.364 -22.344 1.00 82.81 94 SER A C 1
ATOM 775 O O . SER A 1 94 ? 9.952 2.914 -21.316 1.00 82.81 94 SER A O 1
ATOM 777 N N . ALA A 1 95 ? 10.025 2.816 -23.558 1.00 79.19 95 ALA A N 1
ATOM 778 C CA . ALA A 1 95 ? 9.182 3.997 -23.754 1.00 79.19 95 ALA A CA 1
ATOM 779 C C . ALA A 1 95 ? 7.738 3.801 -23.245 1.00 79.19 95 ALA A C 1
ATOM 781 O O . ALA A 1 95 ? 7.049 4.774 -22.944 1.00 79.19 95 ALA A O 1
ATOM 782 N N . GLU A 1 96 ? 7.277 2.553 -23.152 1.00 83.38 96 GLU A N 1
ATOM 783 C CA . GLU A 1 96 ? 5.914 2.209 -22.735 1.00 83.38 96 GLU A CA 1
ATOM 784 C C . GLU A 1 96 ? 5.789 2.061 -21.213 1.00 83.38 96 GLU A C 1
ATOM 786 O O . GLU A 1 96 ? 4.742 2.370 -20.638 1.00 83.38 96 GLU A O 1
ATOM 791 N N . ALA A 1 97 ? 6.860 1.623 -20.545 1.00 88.31 97 ALA A N 1
ATOM 792 C CA . ALA A 1 97 ? 6.866 1.413 -19.107 1.00 88.31 97 ALA A CA 1
ATOM 793 C C . ALA A 1 97 ? 7.181 2.714 -18.358 1.00 88.31 97 ALA A C 1
ATOM 795 O O . ALA A 1 97 ? 8.171 3.394 -18.620 1.00 88.31 97 ALA A O 1
ATOM 796 N N . LYS A 1 98 ? 6.336 3.057 -17.383 1.00 92.19 98 LYS A N 1
ATOM 797 C CA . LYS A 1 98 ? 6.452 4.304 -16.616 1.00 92.19 98 LYS A CA 1
ATOM 798 C C . LYS A 1 98 ? 7.006 4.045 -15.214 1.00 92.19 98 LYS A C 1
ATOM 800 O O . LYS A 1 98 ? 6.815 2.945 -14.686 1.00 92.19 98 LYS A O 1
ATOM 805 N N . PRO A 1 99 ? 7.652 5.040 -14.583 1.00 95.06 99 PRO A N 1
ATOM 806 C CA . PRO A 1 99 ? 7.888 5.012 -13.148 1.00 95.06 99 PRO A CA 1
ATOM 807 C C . PRO A 1 99 ? 6.569 4.845 -12.389 1.00 95.06 99 PRO A C 1
ATOM 809 O O . PRO A 1 99 ? 5.557 5.446 -12.754 1.00 95.06 99 PRO A O 1
ATOM 812 N N . LEU A 1 100 ? 6.588 4.038 -11.332 1.00 95.88 100 LEU A N 1
ATOM 813 C CA . LEU A 1 100 ? 5.454 3.862 -10.429 1.00 95.88 100 LEU A CA 1
ATOM 814 C C . LEU A 1 100 ? 5.805 4.440 -9.063 1.00 95.88 100 LEU A C 1
ATOM 816 O O . LEU A 1 100 ? 6.902 4.211 -8.550 1.00 95.88 100 LEU A O 1
ATOM 820 N N . HIS A 1 101 ? 4.869 5.158 -8.456 1.00 96.75 101 HIS A N 1
ATOM 821 C CA . HIS A 1 101 ? 5.061 5.776 -7.152 1.00 96.75 101 HIS A CA 1
ATOM 822 C C . HIS A 1 101 ? 4.183 5.091 -6.112 1.00 96.75 101 HIS A C 1
ATOM 824 O O . HIS A 1 101 ? 2.956 5.028 -6.230 1.00 96.75 101 HIS A O 1
ATOM 830 N N . TYR A 1 102 ? 4.853 4.581 -5.088 1.00 97.56 102 TYR A N 1
ATOM 831 C CA . TYR A 1 102 ? 4.250 3.940 -3.938 1.00 97.56 102 TYR A CA 1
ATOM 832 C C . TYR A 1 102 ? 4.725 4.625 -2.664 1.00 97.56 102 TYR A C 1
ATOM 834 O O . TYR A 1 102 ? 5.793 5.234 -2.616 1.00 97.56 102 TYR A O 1
ATOM 842 N N . TRP A 1 103 ? 3.939 4.499 -1.608 1.00 97.38 103 TRP A N 1
ATOM 843 C CA . TRP A 1 103 ? 4.218 5.096 -0.315 1.00 97.38 103 TRP A CA 1
ATOM 844 C C . TRP A 1 103 ? 4.129 4.027 0.747 1.00 97.38 103 TRP A C 1
ATOM 846 O O . TRP A 1 103 ? 3.115 3.343 0.848 1.00 97.38 103 TRP A O 1
ATOM 856 N N . VAL A 1 104 ? 5.175 3.906 1.552 1.00 96.12 104 VAL A N 1
ATOM 857 C CA . VAL A 1 104 ? 5.151 3.128 2.787 1.00 96.12 104 VAL A CA 1
ATOM 858 C C . VAL A 1 104 ? 4.422 3.973 3.833 1.00 96.12 104 VAL A C 1
ATOM 860 O O . VAL A 1 104 ? 4.965 5.013 4.219 1.00 96.12 104 VAL A O 1
ATOM 863 N N . PRO A 1 105 ? 3.217 3.586 4.286 1.00 94.44 105 PRO A N 1
ATOM 864 C CA . PRO A 1 105 ? 2.552 4.277 5.374 1.00 94.44 105 PRO A CA 1
ATOM 865 C C . PRO A 1 105 ? 3.128 3.827 6.718 1.00 94.44 105 PRO A C 1
ATOM 867 O O . PRO A 1 105 ? 3.332 2.637 6.969 1.00 94.44 105 PRO A O 1
ATOM 870 N N . PHE A 1 106 ? 3.315 4.781 7.617 1.00 91.81 106 PHE A N 1
ATOM 871 C CA . PHE A 1 106 ? 3.522 4.532 9.032 1.00 91.81 106 PHE A CA 1
ATOM 872 C C . PHE A 1 106 ? 2.417 5.238 9.799 1.00 91.81 106 PHE A C 1
ATOM 874 O O . PHE A 1 106 ? 2.215 6.440 9.650 1.00 91.81 106 PHE A O 1
ATOM 881 N N . LEU A 1 107 ? 1.670 4.471 10.588 1.00 85.19 107 LEU A N 1
ATOM 882 C CA . LEU A 1 107 ? 0.656 5.005 11.481 1.00 85.19 107 LEU A CA 1
ATOM 883 C C . LEU A 1 107 ? 1.260 5.036 12.887 1.00 85.19 107 LEU A C 1
ATOM 885 O O . LEU A 1 107 ? 1.393 3.965 13.489 1.00 85.19 107 LEU A O 1
ATOM 889 N N . PRO A 1 108 ? 1.639 6.217 13.409 1.00 75.81 108 PRO A N 1
ATOM 890 C CA . PRO A 1 108 ? 2.001 6.347 14.810 1.00 75.81 108 PRO A CA 1
ATOM 891 C C . PRO A 1 108 ? 0.837 5.822 15.655 1.00 75.81 108 PRO A C 1
ATOM 893 O O . PRO A 1 108 ? -0.329 6.129 15.391 1.00 75.81 108 PRO A O 1
ATOM 896 N N . ILE A 1 109 ? 1.130 4.972 16.637 1.00 67.44 109 ILE A N 1
ATOM 897 C CA . ILE A 1 109 ? 0.096 4.458 17.536 1.00 67.44 109 ILE A CA 1
ATOM 898 C C . ILE A 1 109 ? -0.478 5.654 18.294 1.00 67.44 109 ILE A C 1
ATOM 900 O O . ILE A 1 109 ? 0.258 6.232 19.086 1.00 67.44 109 ILE A O 1
ATOM 904 N N . ALA A 1 110 ? -1.761 5.987 18.108 1.00 56.84 110 ALA A N 1
ATOM 905 C CA . ALA A 1 110 ? -2.594 6.522 19.190 1.00 56.84 110 ALA A CA 1
ATOM 906 C C . ALA A 1 110 ? -4.056 6.817 18.808 1.00 56.84 110 ALA A C 1
ATOM 908 O O . ALA A 1 110 ? -4.363 7.392 17.766 1.00 56.84 110 ALA A O 1
ATOM 909 N N . ALA A 1 111 ? -4.894 6.570 19.818 1.00 48.00 111 ALA A N 1
ATOM 910 C CA . ALA A 1 111 ? -6.176 7.201 20.129 1.00 48.00 111 ALA A CA 1
ATOM 911 C C . ALA A 1 111 ? -7.459 6.646 19.485 1.00 48.00 111 ALA A C 1
ATOM 913 O O . ALA A 1 111 ? -7.509 6.141 18.365 1.00 48.00 111 ALA A O 1
ATOM 914 N N . ALA A 1 112 ? -8.529 6.736 20.278 1.00 51.91 112 ALA A N 1
ATOM 915 C CA . ALA A 1 112 ? -9.884 6.357 19.913 1.00 51.91 112 ALA A CA 1
ATOM 916 C C . ALA A 1 112 ? -10.379 7.154 18.691 1.00 51.91 112 ALA A C 1
ATOM 918 O O . ALA A 1 112 ? -10.049 8.324 18.523 1.00 51.91 112 ALA A O 1
ATOM 919 N N . GLY A 1 113 ? -11.197 6.521 17.845 1.00 64.06 113 GLY A N 1
ATOM 920 C CA . GLY A 1 113 ? -11.811 7.169 16.676 1.00 64.06 113 GLY A CA 1
ATOM 921 C C . GLY A 1 113 ? -11.060 7.007 15.351 1.00 64.06 113 GLY A C 1
ATOM 922 O O . GLY A 1 113 ? -11.531 7.504 14.329 1.00 64.06 113 GLY A O 1
ATOM 923 N N . GLN A 1 114 ? -9.936 6.284 15.322 1.00 74.81 114 GLN A N 1
ATOM 924 C CA . GLN A 1 114 ? -9.271 5.954 14.059 1.00 74.81 114 GLN A CA 1
ATOM 925 C C . GLN A 1 114 ? -10.187 5.115 13.150 1.00 74.81 114 GLN A C 1
ATOM 927 O O . GLN A 1 114 ? -10.850 4.189 13.613 1.00 74.81 114 GLN A O 1
ATOM 932 N N . ARG A 1 115 ? -10.204 5.431 11.847 1.00 87.94 115 ARG A N 1
ATOM 933 C CA . ARG A 1 115 ? -10.914 4.666 10.799 1.00 87.94 115 ARG A CA 1
ATOM 934 C C . ARG A 1 115 ? -10.036 3.614 10.118 1.00 87.94 115 ARG A C 1
ATOM 936 O O . ARG A 1 115 ? -10.545 2.796 9.358 1.00 87.94 115 ARG A O 1
ATOM 943 N N . ILE A 1 116 ? -8.733 3.663 10.385 1.00 89.81 116 ILE A N 1
ATOM 944 C CA . ILE A 1 116 ? -7.716 2.722 9.919 1.00 89.81 116 ILE A CA 1
ATOM 945 C C . ILE A 1 116 ? -6.966 2.217 11.146 1.00 89.81 116 ILE A C 1
ATOM 947 O O . ILE A 1 116 ? -6.612 3.012 12.011 1.00 89.81 116 ILE A O 1
ATOM 951 N N . ARG A 1 117 ? -6.691 0.917 11.210 1.00 87.62 117 ARG A N 1
ATOM 952 C CA . ARG A 1 117 ? -5.774 0.321 12.185 1.00 87.62 117 ARG A CA 1
ATOM 953 C C . ARG A 1 117 ? -4.753 -0.532 11.452 1.00 87.62 117 ARG A C 1
ATOM 955 O O . ARG A 1 117 ? -5.085 -1.204 10.480 1.00 87.62 117 ARG A O 1
ATOM 962 N N . CYS A 1 118 ? -3.524 -0.530 11.945 1.00 86.38 118 CYS A N 1
ATOM 963 C CA . CYS A 1 118 ? -2.494 -1.467 11.526 1.00 86.38 118 CYS A CA 1
ATOM 964 C C . CYS A 1 118 ? -2.158 -2.343 12.728 1.00 86.38 118 CYS A C 1
ATOM 966 O O . CYS A 1 118 ? -1.789 -1.835 13.786 1.00 86.38 118 CYS A O 1
ATOM 968 N N . GLN A 1 119 ? -2.336 -3.651 12.585 1.00 82.06 119 GLN A N 1
ATOM 969 C CA . GLN A 1 119 ? -2.070 -4.607 13.649 1.00 82.06 119 GLN A CA 1
ATOM 970 C C . GLN A 1 119 ? -1.056 -5.638 13.204 1.00 82.06 119 GLN A C 1
ATOM 972 O O . GLN A 1 119 ? -1.090 -6.119 12.075 1.00 82.06 119 GLN A O 1
ATOM 977 N N . ARG A 1 120 ? -0.188 -6.025 14.133 1.00 80.81 120 ARG A N 1
ATOM 978 C CA . ARG A 1 120 ? 0.742 -7.130 13.950 1.00 80.81 120 ARG A CA 1
ATOM 979 C C . ARG A 1 120 ? 0.228 -8.360 14.689 1.00 80.81 120 ARG A C 1
ATOM 981 O O . ARG A 1 120 ? 0.009 -8.308 15.894 1.00 80.81 120 ARG A O 1
ATOM 988 N N . GLN A 1 121 ? 0.111 -9.478 13.983 1.00 75.31 121 GLN A N 1
ATOM 989 C CA . GLN A 1 121 ? -0.158 -10.798 14.546 1.00 75.31 121 GLN A CA 1
ATOM 990 C C . GLN A 1 121 ? 0.960 -11.749 14.120 1.00 75.31 121 GLN A C 1
ATOM 992 O O . GLN A 1 121 ? 1.016 -12.159 12.967 1.00 75.31 121 GLN A O 1
ATOM 997 N N . ARG A 1 122 ? 1.856 -12.106 15.051 1.00 75.12 122 ARG A N 1
ATOM 998 C CA . ARG A 1 122 ? 3.054 -12.931 14.788 1.00 75.12 122 ARG A CA 1
ATOM 999 C C . ARG A 1 122 ? 3.927 -12.347 13.659 1.00 75.12 122 ARG A C 1
ATOM 1001 O O . ARG A 1 122 ? 4.634 -11.359 13.882 1.00 75.12 122 ARG A O 1
ATOM 1008 N N . ASP A 1 123 ? 3.868 -12.969 12.488 1.00 70.44 123 ASP A N 1
ATOM 1009 C CA . ASP A 1 123 ? 4.558 -12.686 11.230 1.00 70.44 123 ASP A CA 1
ATOM 1010 C C . ASP A 1 123 ? 3.654 -11.990 10.196 1.00 70.44 123 ASP A C 1
ATOM 1012 O O . ASP A 1 123 ? 4.094 -11.734 9.081 1.00 70.44 123 ASP A O 1
ATOM 1016 N N . LYS A 1 124 ? 2.405 -11.674 10.566 1.00 74.81 124 LYS A N 1
ATOM 1017 C CA . LYS A 1 124 ? 1.382 -11.045 9.723 1.00 74.81 124 LYS A CA 1
ATOM 1018 C C . LYS A 1 124 ? 1.039 -9.624 10.181 1.00 74.81 124 LYS A C 1
ATOM 1020 O O . LYS A 1 124 ? 1.111 -9.291 11.363 1.00 74.81 124 LYS A O 1
ATOM 1025 N N . VAL A 1 125 ? 0.710 -8.777 9.213 1.00 83.56 125 VAL A N 1
ATOM 1026 C CA . VAL A 1 125 ? 0.383 -7.367 9.367 1.00 83.56 125 VAL A CA 1
ATOM 1027 C C . VAL A 1 125 ? -0.933 -7.175 8.667 1.00 83.56 125 VAL A C 1
ATOM 1029 O O . VAL A 1 125 ? -1.074 -7.443 7.475 1.00 83.56 125 VAL A O 1
ATOM 1032 N N . THR A 1 126 ? -1.896 -6.733 9.451 1.00 88.31 126 THR A N 1
ATOM 1033 C CA . THR A 1 126 ? -3.278 -6.619 9.043 1.00 88.31 126 THR A CA 1
ATOM 1034 C C . THR A 1 126 ? -3.645 -5.151 9.062 1.00 88.31 126 THR A C 1
ATOM 1036 O O . THR A 1 126 ? -3.618 -4.506 10.113 1.00 88.31 126 THR A O 1
ATOM 1039 N N . TRP A 1 127 ? -4.001 -4.636 7.892 1.00 91.50 127 TRP A N 1
ATOM 1040 C CA . TRP A 1 127 ? -4.612 -3.325 7.762 1.00 91.50 127 TRP A CA 1
ATOM 1041 C C . TRP A 1 127 ? -6.124 -3.480 7.846 1.00 91.50 127 TRP A C 1
ATOM 1043 O O . TRP A 1 127 ? -6.731 -4.227 7.076 1.00 91.50 127 TRP A O 1
ATOM 1053 N N . LEU A 1 128 ? -6.712 -2.799 8.818 1.00 91.88 128 LEU A N 1
ATOM 1054 C CA . LEU A 1 128 ? -8.126 -2.859 9.141 1.00 91.88 128 LEU A CA 1
ATOM 1055 C C . LEU A 1 128 ? -8.754 -1.498 8.909 1.00 91.88 128 LEU A C 1
ATOM 1057 O O . LEU A 1 128 ? -8.171 -0.468 9.247 1.00 91.88 128 LEU A O 1
ATOM 1061 N N . PHE A 1 129 ? -9.965 -1.509 8.380 1.00 93.31 129 PHE A N 1
ATOM 1062 C CA . PHE A 1 129 ? -10.693 -0.313 8.002 1.00 93.31 129 PHE A CA 1
ATOM 1063 C C . PHE A 1 129 ? -12.104 -0.388 8.570 1.00 93.31 129 PHE A C 1
ATOM 1065 O O . PHE A 1 129 ? -12.716 -1.455 8.570 1.00 93.31 129 PHE A O 1
ATOM 1072 N N . SER A 1 130 ? -12.626 0.737 9.054 1.00 92.19 130 SER A N 1
ATOM 1073 C CA . SER A 1 130 ? -14.059 0.837 9.332 1.00 92.19 130 SER A CA 1
ATOM 1074 C C . SER A 1 130 ? -14.856 0.720 8.032 1.00 92.19 130 SER A C 1
ATOM 1076 O O . SER A 1 130 ? -14.316 0.988 6.954 1.00 92.19 130 SER A O 1
ATOM 1078 N N . LEU A 1 131 ? -16.152 0.404 8.121 1.00 92.75 131 LEU A N 1
ATOM 1079 C CA . LEU A 1 131 ? -17.041 0.348 6.953 1.00 92.75 131 LEU A CA 1
ATOM 1080 C C . LEU A 1 131 ? -16.906 1.592 6.056 1.00 92.75 131 LEU A C 1
ATOM 1082 O O . LEU A 1 131 ? -16.598 1.483 4.873 1.00 92.75 131 LEU A O 1
ATOM 1086 N N . ALA A 1 132 ? -17.023 2.789 6.638 1.00 92.69 132 ALA A N 1
ATOM 1087 C CA . ALA A 1 132 ? -16.923 4.047 5.894 1.00 92.69 132 ALA A CA 1
ATOM 1088 C C . ALA A 1 132 ? -15.562 4.234 5.191 1.00 92.69 132 ALA A C 1
ATOM 1090 O O . ALA A 1 132 ? -15.488 4.833 4.113 1.00 92.69 132 ALA A O 1
ATOM 1091 N N . ALA A 1 133 ? -14.473 3.741 5.787 1.00 94.31 133 ALA A N 1
ATOM 1092 C CA . ALA A 1 133 ? -13.151 3.787 5.175 1.00 94.31 133 ALA A CA 1
ATOM 1093 C C . ALA A 1 133 ? -13.012 2.766 4.038 1.00 94.31 133 ALA A C 1
ATOM 1095 O O . ALA A 1 133 ? -12.531 3.130 2.963 1.00 94.31 133 ALA A O 1
ATOM 1096 N N . ALA A 1 134 ? -13.484 1.534 4.241 1.00 95.81 134 ALA A N 1
ATOM 1097 C CA 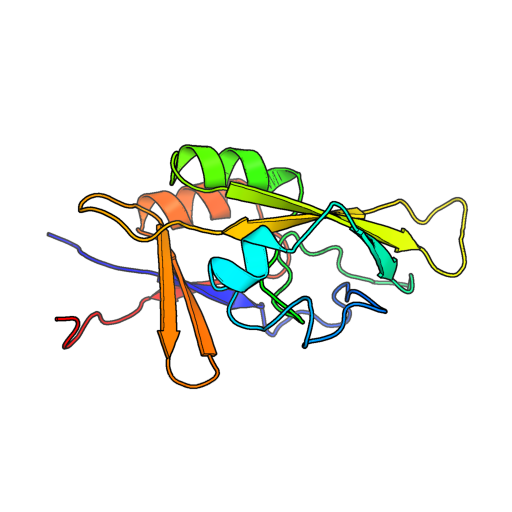. ALA A 1 134 ? -13.494 0.491 3.219 1.00 95.81 134 ALA A CA 1
ATOM 1098 C C . ALA A 1 134 ? -14.322 0.917 1.995 1.00 95.81 134 ALA A C 1
ATOM 1100 O O . ALA A 1 134 ? -13.824 0.882 0.870 1.00 95.81 134 ALA A O 1
ATOM 1101 N N . GLU A 1 135 ? -15.533 1.444 2.203 1.00 95.56 135 GLU A N 1
ATOM 1102 C CA . GLU A 1 135 ? -16.366 2.002 1.130 1.00 95.56 135 GLU A CA 1
ATOM 1103 C C . GLU A 1 135 ? -15.672 3.149 0.391 1.00 95.56 135 GLU A C 1
ATOM 1105 O O . GLU A 1 135 ? -15.724 3.232 -0.836 1.00 95.56 135 GLU A O 1
ATOM 1110 N N . SER A 1 136 ? -14.999 4.041 1.126 1.00 95.69 136 SER A N 1
ATOM 1111 C CA . SER A 1 136 ? -14.260 5.151 0.520 1.00 95.69 136 SER A CA 1
ATOM 1112 C C . SER A 1 136 ? -13.140 4.653 -0.394 1.00 95.69 136 SER A C 1
ATOM 1114 O O . SER A 1 136 ? -12.906 5.246 -1.450 1.00 95.69 136 SER A O 1
ATOM 1116 N N . ILE A 1 137 ? -12.460 3.568 -0.018 1.00 96.81 137 ILE A N 1
ATOM 1117 C CA . ILE A 1 137 ? -11.441 2.926 -0.852 1.00 96.81 137 ILE A CA 1
ATOM 1118 C C . ILE A 1 137 ? -12.106 2.278 -2.075 1.00 96.81 137 ILE A C 1
ATOM 1120 O O . ILE A 1 137 ? -11.718 2.590 -3.197 1.00 96.81 137 ILE A O 1
ATOM 1124 N N . LEU A 1 138 ? -13.153 1.469 -1.887 1.00 96.62 138 LEU A N 1
ATOM 1125 C CA . LEU A 1 138 ? -13.841 0.749 -2.968 1.00 96.62 138 LEU A CA 1
ATOM 1126 C C . LEU A 1 138 ? -14.477 1.673 -4.018 1.00 96.62 138 LEU A C 1
ATOM 1128 O O . LEU A 1 138 ? -14.396 1.383 -5.209 1.00 96.62 138 LEU A O 1
ATOM 1132 N N . ARG A 1 139 ? -15.025 2.831 -3.619 1.00 96.81 139 ARG A N 1
ATOM 1133 C CA . ARG A 1 139 ? -15.571 3.842 -4.553 1.00 96.81 139 ARG A CA 1
ATOM 1134 C C . ARG A 1 139 ? -14.535 4.391 -5.539 1.00 96.81 139 ARG A C 1
ATOM 1136 O O . ARG A 1 139 ? -14.915 4.987 -6.541 1.00 96.81 139 ARG A O 1
ATOM 1143 N N . ARG A 1 140 ? -13.237 4.214 -5.270 1.00 96.12 140 ARG A N 1
ATOM 1144 C CA . ARG A 1 140 ? -12.142 4.609 -6.174 1.00 96.12 140 ARG A CA 1
ATOM 1145 C C . ARG A 1 140 ? -11.736 3.498 -7.145 1.00 96.12 140 ARG A C 1
ATOM 1147 O O . ARG A 1 140 ? -10.801 3.709 -7.910 1.00 96.12 140 ARG A O 1
ATOM 1154 N N . ALA A 1 141 ? -12.423 2.353 -7.122 1.00 96.25 141 ALA A N 1
ATOM 1155 C CA . ALA A 1 141 ? -12.124 1.179 -7.939 1.00 96.25 141 ALA A CA 1
ATOM 1156 C C . ALA A 1 141 ? -10.628 0.794 -7.864 1.00 96.25 141 ALA A C 1
ATOM 1158 O O . ALA A 1 141 ? -9.897 0.957 -8.847 1.00 96.25 141 ALA A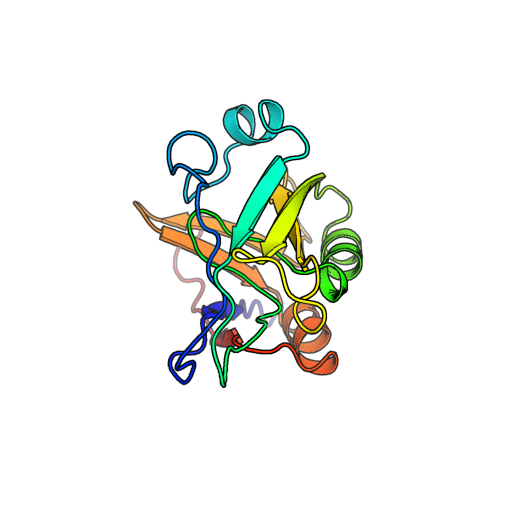 O 1
ATOM 1159 N N . PRO A 1 142 ? -10.132 0.389 -6.677 1.00 96.75 142 PRO A N 1
ATOM 1160 C CA . PRO A 1 142 ? -8.764 -0.087 -6.533 1.00 96.75 142 PRO A CA 1
ATOM 1161 C C . PRO A 1 142 ? -8.575 -1.405 -7.289 1.00 96.75 142 PRO A C 1
ATOM 1163 O O . PRO A 1 142 ? -9.455 -2.264 -7.270 1.00 96.75 142 PRO A O 1
ATOM 1166 N N . LEU A 1 143 ? -7.414 -1.584 -7.908 1.00 95.50 143 LEU A N 1
ATOM 1167 C CA . LEU A 1 143 ? -7.019 -2.848 -8.517 1.00 95.50 143 LEU A CA 1
ATOM 1168 C C . LEU A 1 143 ? -6.276 -3.725 -7.502 1.00 95.50 143 LEU A C 1
ATOM 1170 O O . LEU A 1 143 ? -5.352 -3.258 -6.828 1.00 95.50 143 LEU A O 1
ATOM 1174 N N . GLY A 1 144 ? -6.644 -5.007 -7.453 1.00 93.19 144 GLY A N 1
ATOM 1175 C CA . GLY A 1 144 ? -5.871 -6.050 -6.774 1.00 93.19 144 GLY A CA 1
ATOM 1176 C C . GLY A 1 144 ? -6.102 -6.188 -5.272 1.00 93.19 144 GLY A C 1
ATOM 1177 O O . GLY A 1 144 ? -5.275 -6.775 -4.573 1.00 93.19 144 GLY A O 1
ATOM 1178 N N . ILE A 1 145 ? -7.211 -5.658 -4.756 1.00 96.62 145 ILE A N 1
ATOM 1179 C CA . ILE A 1 145 ? -7.570 -5.785 -3.343 1.00 96.62 145 ILE A CA 1
ATOM 1180 C C . ILE A 1 145 ? -9.020 -6.192 -3.159 1.00 96.62 145 ILE A C 1
ATOM 1182 O O . ILE A 1 145 ? -9.886 -5.888 -3.975 1.00 96.62 145 ILE A O 1
ATOM 1186 N N . ARG A 1 146 ? -9.288 -6.790 -2.002 1.00 96.50 146 ARG A N 1
ATOM 1187 C CA . ARG A 1 146 ? -10.637 -7.030 -1.490 1.00 96.50 146 ARG A CA 1
ATOM 1188 C C . ARG A 1 146 ? -10.687 -6.764 0.010 1.00 96.50 146 ARG A C 1
ATOM 1190 O O . ARG A 1 146 ? -9.658 -6.745 0.690 1.00 96.50 146 ARG A O 1
ATOM 1197 N N . PHE A 1 147 ? -11.897 -6.553 0.512 1.00 96.00 147 PHE A N 1
ATOM 1198 C CA . PHE A 1 147 ? -12.165 -6.421 1.938 1.00 96.00 147 PHE A CA 1
ATOM 1199 C C . PHE A 1 147 ? -12.868 -7.668 2.455 1.00 96.00 147 PHE A C 1
ATOM 1201 O O . PHE A 1 147 ? -13.805 -8.160 1.831 1.00 96.00 147 PHE A O 1
ATOM 1208 N N . GLU A 1 148 ? -12.426 -8.158 3.606 1.00 94.25 148 GLU A N 1
ATOM 1209 C CA . GLU A 1 148 ? -13.056 -9.273 4.309 1.00 94.25 148 GLU A CA 1
ATOM 1210 C C . GLU A 1 148 ? -13.547 -8.791 5.679 1.00 94.25 148 GLU A C 1
ATOM 1212 O O . GLU A 1 148 ? -12.779 -8.116 6.374 1.00 94.25 148 GLU A O 1
ATOM 1217 N N . PRO A 1 149 ? -14.790 -9.103 6.087 1.00 91.19 149 PRO A N 1
ATOM 1218 C CA . PRO A 1 149 ? -15.260 -8.786 7.431 1.00 91.19 149 PRO A CA 1
ATOM 1219 C C . PRO A 1 149 ? -14.425 -9.539 8.471 1.00 91.19 149 PRO A C 1
ATOM 1221 O O . PRO A 1 149 ? -13.963 -10.657 8.225 1.00 91.19 149 PRO A O 1
ATOM 1224 N N . VAL A 1 150 ? -14.216 -8.920 9.630 1.00 87.25 150 VAL A N 1
ATOM 1225 C CA . VAL A 1 150 ? -13.434 -9.499 10.724 1.00 87.25 150 VAL A CA 1
ATOM 1226 C C . VAL A 1 150 ? -14.245 -9.433 12.009 1.00 87.25 150 VAL A C 1
ATOM 1228 O O . VAL A 1 150 ? -14.657 -8.352 12.428 1.00 87.25 150 VAL A O 1
ATOM 1231 N N . GLU A 1 151 ? -14.433 -10.581 12.657 1.00 71.94 151 GLU A N 1
ATOM 1232 C CA . GLU A 1 151 ? -14.968 -10.627 14.015 1.00 71.94 151 GLU A CA 1
ATOM 1233 C C . GLU A 1 151 ? -13.907 -10.110 14.988 1.00 71.94 151 GLU A C 1
ATOM 1235 O O . GLU A 1 151 ? -12.798 -10.642 15.101 1.00 71.94 151 GLU A O 1
ATOM 1240 N N . VAL A 1 152 ? -14.239 -9.030 15.686 1.00 62.62 152 VAL A N 1
ATOM 1241 C CA . VAL A 1 152 ? -13.366 -8.414 16.686 1.00 62.62 152 VAL A CA 1
ATOM 1242 C C . VAL A 1 152 ? -13.617 -9.086 18.043 1.00 62.62 152 VAL A C 1
ATOM 1244 O O . VAL A 1 152 ? -14.040 -8.440 18.996 1.00 62.62 152 VAL A O 1
ATOM 1247 N N . GLU A 1 153 ? -13.420 -10.404 18.147 1.00 48.81 153 GLU A N 1
ATOM 1248 C CA . GLU A 1 153 ? -13.531 -11.115 19.432 1.00 48.81 153 GLU A CA 1
ATOM 1249 C C . GLU A 1 153 ? -12.207 -11.081 20.208 1.00 48.81 153 GLU A C 1
ATOM 1251 O O . GLU A 1 153 ? -11.187 -11.588 19.740 1.00 48.81 153 GLU A O 1
ATOM 1256 N N . GLY A 1 154 ? -12.214 -10.479 21.407 1.00 47.28 154 GLY A N 1
ATOM 1257 C CA . GLY A 1 154 ? -11.093 -10.541 22.362 1.00 47.28 154 GLY A CA 1
ATOM 1258 C C . GLY A 1 154 ? -9.992 -9.482 22.206 1.00 47.28 154 GLY A C 1
ATOM 1259 O O . GLY A 1 154 ? -8.839 -9.750 22.529 1.00 47.28 154 GLY A O 1
ATOM 1260 N N . TRP A 1 155 ? -10.313 -8.289 21.698 1.00 52.88 155 TRP A N 1
ATOM 1261 C CA . TRP A 1 155 ? -9.321 -7.268 21.325 1.00 52.88 155 TRP A CA 1
ATOM 1262 C C . TRP A 1 155 ? -9.152 -6.212 22.429 1.00 52.88 155 TRP A C 1
ATOM 1264 O O . TRP A 1 155 ? -9.423 -5.029 22.203 1.00 52.88 155 TRP A O 1
ATOM 1274 N N . ALA A 1 156 ? -8.751 -6.672 23.619 1.00 38.47 156 ALA A N 1
ATOM 1275 C CA . ALA A 1 156 ? -8.294 -5.833 24.731 1.00 38.47 156 ALA A CA 1
ATOM 1276 C C . ALA A 1 156 ? -6.772 -5.634 24.676 1.00 38.47 156 ALA A C 1
ATOM 1278 O O . ALA A 1 156 ? -6.060 -6.631 24.415 1.00 38.47 156 ALA A O 1
#